Protein AF-A0A7S2IMH9-F1 (afdb_monomer_lite)

InterPro domains:
  IPR008963 Purple acid phosphatase-like, N-terminal [SSF49363] (13-71)
  IPR015914 Purple acid phosphatase, N-terminal [PF16656] (18-168)

Foldseek 3Di:
DDDDPVNVDDPDDAFAKDPWDWDDDPQFKIKIKIFHQYPPFFLKKWKDFPVCRVPIDIWGFDKWKDKDFCPPDVDPDPDPTPDPPADLVRVVVVQQCLVPCVVLVVDPVSPPPDPPPPPRDDAQDDQDPDPRRMDMHGIMRMTMDGRHDAQTKMWMDGGRDPDIDIDGHHD

Organism: NCBI:txid156173

Radius of gyration: 20.2 Å; chains: 1; bounding box: 48×33×59 Å

Sequence (171 aa):
RELGSDELGTTCGTGCSEQIHIALGAEDEMVVSFATHDDSVPATVTYWPESAPSQVIIANGTRDAYSQLMYYAHELVNPAMGVKRLSEEALTQLQNTSSWAAWMALFPYGRGSSYSARRKPRLGLGSYKNPAEIYNSPVICTVVLTRLTAGAIYSYTVAGSDATHSFTMPA

pLDDT: mean 71.39, std 22.86, range [27.14, 98.19]

Secondary structure (DSSP, 8-state):
-PPPTTSSS-SS-TT-EEEEEEEE-STT-EEEEEEES-TTS-SEEEEEETT-TT--EEEE-EEE--EEESSS--S-----TT---S-HHHHHHHH--TTT-GGGGGSTT---S-SS-----BTTB-EE-STT-EEEPPEEEEEEE-SPPTT-EEEEEETT----EEEE---

Structure (mmCIF, N/CA/C/O backbone):
data_AF-A0A7S2IMH9-F1
#
_entry.id   AF-A0A7S2IMH9-F1
#
loop_
_atom_site.group_PDB
_atom_site.id
_atom_site.type_symbol
_atom_site.label_atom_id
_atom_site.label_alt_id
_atom_site.label_comp_id
_atom_site.label_asym_id
_atom_site.label_entity_id
_atom_site.label_seq_id
_atom_site.pdbx_PDB_ins_code
_atom_site.Cartn_x
_atom_site.Cartn_y
_atom_site.Cartn_z
_atom_site.occupancy
_atom_site.B_iso_or_equiv
_atom_site.auth_seq_id
_atom_site.auth_comp_id
_atom_site.auth_asym_id
_atom_site.auth_atom_id
_atom_site.pdbx_PDB_model_num
ATOM 1 N N . ARG A 1 1 ? -8.845 21.185 -25.742 1.00 38.88 1 ARG A N 1
ATOM 2 C CA . ARG A 1 1 ? -8.230 21.662 -24.484 1.00 38.88 1 ARG A CA 1
ATOM 3 C C . ARG A 1 1 ? -7.324 20.531 -24.041 1.00 38.88 1 ARG A C 1
ATOM 5 O O . ARG A 1 1 ? -7.832 19.530 -23.562 1.00 38.88 1 ARG A O 1
ATOM 12 N N . GLU A 1 2 ? -6.053 20.609 -24.414 1.00 29.02 2 GLU A N 1
ATOM 13 C CA . GLU A 1 2 ? -5.054 19.599 -24.061 1.00 29.02 2 GLU A CA 1
ATOM 14 C C . GLU A 1 2 ? -4.762 19.752 -22.568 1.00 29.02 2 GLU A C 1
ATOM 16 O O . GLU A 1 2 ? -4.505 20.867 -22.112 1.00 29.02 2 GLU A O 1
ATOM 21 N N . LEU A 1 3 ? -4.918 18.667 -21.809 1.00 31.88 3 LEU A N 1
ATOM 22 C CA . LEU A 1 3 ? -4.550 18.627 -20.395 1.00 31.88 3 LEU A CA 1
ATOM 23 C C . LEU A 1 3 ? -3.028 18.784 -20.329 1.00 31.88 3 LEU A C 1
ATOM 25 O O . LEU A 1 3 ? -2.298 18.044 -20.994 1.00 31.88 3 LEU A O 1
ATOM 29 N N . GLY A 1 4 ? -2.559 19.799 -19.606 1.00 27.14 4 GLY A N 1
ATOM 30 C CA . GLY A 1 4 ? -1.132 20.072 -19.469 1.00 27.14 4 GLY A CA 1
ATOM 31 C C . GLY A 1 4 ? -0.441 18.927 -18.731 1.00 27.14 4 GLY A C 1
ATOM 32 O O . GLY A 1 4 ? -1.026 18.317 -17.842 1.00 27.14 4 GLY A O 1
ATOM 33 N N . SER A 1 5 ? 0.821 18.648 -19.055 1.00 41.19 5 SER A N 1
ATOM 34 C CA . SER A 1 5 ? 1.636 17.645 -18.349 1.00 41.19 5 SER A CA 1
ATOM 35 C C . SER A 1 5 ? 1.779 17.907 -16.843 1.00 41.19 5 SER A C 1
ATOM 37 O O . SER A 1 5 ? 2.130 16.992 -16.107 1.00 41.19 5 SER A O 1
ATOM 39 N N . ASP A 1 6 ? 1.476 19.128 -16.393 1.00 35.81 6 ASP A N 1
ATOM 40 C CA . ASP A 1 6 ? 1.428 19.510 -14.979 1.00 35.81 6 ASP A CA 1
ATOM 41 C C . ASP A 1 6 ? 0.124 19.089 -14.275 1.00 35.81 6 ASP A C 1
ATOM 43 O O . ASP A 1 6 ? 0.091 19.029 -13.052 1.00 35.81 6 ASP A O 1
ATOM 47 N N . GLU A 1 7 ? -0.942 18.742 -15.008 1.00 37.06 7 GLU A N 1
ATOM 48 C CA . GLU A 1 7 ? -2.204 18.243 -14.427 1.00 37.06 7 GLU A CA 1
ATOM 49 C C . GLU A 1 7 ? -2.189 16.723 -14.173 1.00 37.06 7 GLU A C 1
ATOM 51 O O . GLU A 1 7 ? -3.080 16.199 -13.510 1.00 37.06 7 GLU A O 1
ATOM 56 N N . LEU A 1 8 ? -1.165 16.016 -14.665 1.00 42.19 8 LEU A N 1
ATOM 57 C CA . LEU A 1 8 ? -0.898 14.595 -14.387 1.00 42.19 8 LEU A CA 1
ATOM 58 C C . LEU A 1 8 ? 0.363 14.398 -13.525 1.00 42.19 8 LEU A C 1
ATOM 60 O O . LEU A 1 8 ? 0.819 13.270 -13.339 1.00 42.19 8 LEU A O 1
ATOM 64 N N . GLY A 1 9 ? 0.953 15.494 -13.039 1.00 41.38 9 GLY A N 1
ATOM 65 C CA . GLY A 1 9 ? 2.136 15.478 -12.193 1.00 41.38 9 GLY A CA 1
ATOM 66 C C . GLY A 1 9 ? 1.778 15.132 -10.752 1.00 41.38 9 GLY A C 1
ATOM 67 O O . GLY A 1 9 ? 0.889 15.749 -10.172 1.00 41.38 9 GLY A O 1
ATOM 68 N N . THR A 1 10 ? 2.503 14.164 -10.190 1.00 48.28 10 THR A N 1
ATOM 69 C CA . THR A 1 10 ? 2.663 13.906 -8.749 1.00 48.28 10 THR A CA 1
ATOM 70 C C . THR A 1 10 ? 2.397 15.157 -7.917 1.00 48.28 10 THR A C 1
ATOM 72 O O . THR A 1 10 ? 3.167 16.119 -7.984 1.00 48.28 10 THR A O 1
ATOM 75 N N . THR A 1 11 ? 1.310 15.166 -7.146 1.00 52.19 11 THR A N 1
ATOM 76 C CA . THR A 1 11 ? 0.926 16.345 -6.348 1.00 52.19 11 THR A CA 1
ATOM 77 C C . THR A 1 11 ? 1.756 16.484 -5.080 1.00 52.19 11 THR A C 1
ATOM 79 O O . THR A 1 11 ? 1.752 17.544 -4.454 1.00 52.19 11 THR A O 1
ATOM 82 N N . CYS A 1 12 ? 2.523 15.459 -4.716 1.00 59.62 12 CYS A N 1
ATOM 83 C CA . CYS A 1 12 ? 3.421 15.516 -3.583 1.00 59.62 12 CYS A CA 1
ATOM 84 C C . CYS A 1 12 ? 4.806 14.955 -3.925 1.00 59.62 12 CYS A C 1
ATOM 86 O O . CYS A 1 12 ? 4.957 14.046 -4.738 1.00 59.62 12 CYS A O 1
ATOM 88 N N . GLY A 1 13 ? 5.839 15.598 -3.372 1.00 60.44 13 GLY A N 1
ATOM 89 C CA . GLY A 1 13 ? 7.241 15.348 -3.708 1.00 60.44 13 GLY A CA 1
ATOM 90 C C . GLY A 1 13 ? 7.789 14.009 -3.200 1.00 60.44 13 GLY A C 1
ATOM 91 O O . GLY A 1 13 ? 7.055 13.075 -2.892 1.00 60.44 13 GLY A O 1
ATOM 92 N N . THR A 1 14 ? 9.117 13.915 -3.104 1.00 64.56 14 THR A N 1
ATOM 93 C CA . THR A 1 14 ? 9.825 12.728 -2.597 1.00 64.56 14 THR A CA 1
ATOM 94 C C . THR A 1 14 ? 9.321 12.313 -1.210 1.00 64.56 14 THR A C 1
ATOM 96 O O . THR A 1 14 ? 9.101 13.171 -0.356 1.00 64.56 14 THR A O 1
ATOM 99 N N . GLY A 1 15 ? 9.171 11.007 -0.979 1.00 73.31 15 GLY A N 1
ATOM 100 C CA . GLY A 1 15 ? 8.696 10.444 0.288 1.00 73.31 15 GLY A CA 1
ATOM 101 C C . GLY A 1 15 ? 7.178 10.431 0.458 1.00 73.31 15 GLY A C 1
ATOM 102 O O . GLY A 1 15 ? 6.700 10.052 1.525 1.00 73.31 15 GLY A O 1
ATOM 103 N N . CYS A 1 16 ? 6.425 10.838 -0.566 1.00 84.50 16 CYS A N 1
ATOM 104 C CA . CYS A 1 16 ? 4.980 10.930 -0.477 1.00 84.50 16 CYS A CA 1
ATOM 105 C C . CYS A 1 16 ? 4.237 9.760 -1.142 1.00 84.50 16 CYS A C 1
ATOM 107 O O . CYS A 1 16 ? 4.709 9.169 -2.120 1.00 84.50 16 CYS A O 1
ATOM 109 N N . SER A 1 17 ? 3.062 9.454 -0.596 1.00 89.50 17 SER A N 1
ATOM 110 C CA . SER A 1 17 ? 2.107 8.474 -1.102 1.00 89.50 17 SER A CA 1
ATOM 111 C C . SER A 1 17 ? 0.849 9.147 -1.647 1.00 89.50 17 SER A C 1
ATOM 113 O O . SER A 1 17 ? 0.267 10.029 -1.020 1.00 89.50 17 SER A O 1
ATOM 115 N N . GLU A 1 18 ? 0.392 8.678 -2.801 1.00 89.12 18 GLU A N 1
ATOM 116 C CA . GLU A 1 18 ? -0.762 9.182 -3.541 1.00 89.12 18 GLU A CA 1
ATOM 117 C C . GLU A 1 18 ? -1.644 8.029 -4.055 1.00 89.12 18 GLU A C 1
ATOM 119 O O . GLU A 1 18 ? -1.371 6.853 -3.806 1.00 89.12 18 GLU A O 1
ATOM 124 N N . GLN A 1 19 ? -2.737 8.365 -4.755 1.00 89.56 19 GLN A N 1
ATOM 125 C CA . GLN A 1 19 ? -3.669 7.395 -5.359 1.00 89.56 19 GLN A CA 1
ATOM 126 C C . GLN A 1 19 ? -4.196 6.348 -4.357 1.00 89.56 19 GLN A C 1
ATOM 128 O O . GLN A 1 19 ? -4.360 5.169 -4.677 1.00 89.56 19 GLN A O 1
ATOM 133 N N . ILE A 1 20 ? -4.449 6.793 -3.124 1.00 93.69 20 ILE A N 1
ATOM 134 C CA . ILE A 1 20 ? -4.912 5.945 -2.025 1.00 93.69 20 ILE A CA 1
ATOM 135 C C . ILE A 1 20 ? -6.328 5.455 -2.335 1.00 93.69 20 ILE A C 1
ATOM 137 O O . ILE A 1 20 ? -7.232 6.253 -2.582 1.00 93.69 20 ILE A O 1
ATOM 141 N N . HIS A 1 21 ? -6.527 4.144 -2.294 1.00 93.25 21 HIS A N 1
ATOM 142 C CA . HIS A 1 21 ? -7.823 3.506 -2.485 1.00 93.25 21 HIS A CA 1
ATOM 143 C C . HIS A 1 21 ? -7.965 2.283 -1.583 1.00 93.25 21 HIS A C 1
ATOM 145 O O . HIS A 1 21 ? -6.982 1.725 -1.089 1.00 93.25 21 HIS A O 1
ATOM 151 N N . ILE A 1 22 ? -9.213 1.883 -1.362 1.00 96.12 22 ILE A N 1
ATOM 152 C CA . ILE A 1 22 ? -9.564 0.753 -0.509 1.00 96.12 22 ILE A CA 1
ATOM 153 C C . ILE A 1 22 ? -10.468 -0.221 -1.257 1.00 96.12 22 ILE A C 1
ATOM 155 O O . ILE A 1 22 ? -11.240 0.180 -2.130 1.00 96.12 22 ILE A O 1
ATOM 159 N N . ALA A 1 23 ? -10.379 -1.493 -0.899 1.00 96.12 23 ALA A N 1
ATOM 160 C CA . ALA A 1 23 ? -11.247 -2.547 -1.394 1.00 96.12 23 ALA A CA 1
ATOM 161 C C . ALA A 1 23 ? -11.503 -3.572 -0.288 1.00 96.12 23 ALA A C 1
ATOM 163 O O . ALA A 1 23 ? -10.636 -3.820 0.547 1.00 96.12 23 ALA A O 1
ATOM 164 N N . LEU A 1 24 ? -12.682 -4.191 -0.303 1.00 94.62 24 LEU A N 1
ATOM 165 C CA . LEU A 1 24 ? -12.981 -5.290 0.612 1.00 94.62 24 LEU A CA 1
ATOM 166 C C . LEU A 1 24 ? -12.072 -6.489 0.307 1.00 94.62 24 LEU A C 1
ATOM 168 O O . LEU A 1 24 ? -11.887 -6.841 -0.861 1.00 94.62 24 LEU A O 1
ATOM 172 N N . GLY A 1 25 ? -11.500 -7.079 1.358 1.00 92.50 25 GLY A N 1
ATOM 173 C CA . GLY A 1 25 ? -10.751 -8.333 1.296 1.00 92.50 25 GLY A CA 1
ATOM 174 C C . GLY A 1 25 ? -11.656 -9.530 1.593 1.00 92.50 25 GLY A C 1
ATOM 175 O O . GLY A 1 25 ? -12.766 -9.625 1.063 1.00 92.50 25 GLY A O 1
ATOM 176 N N . ALA A 1 2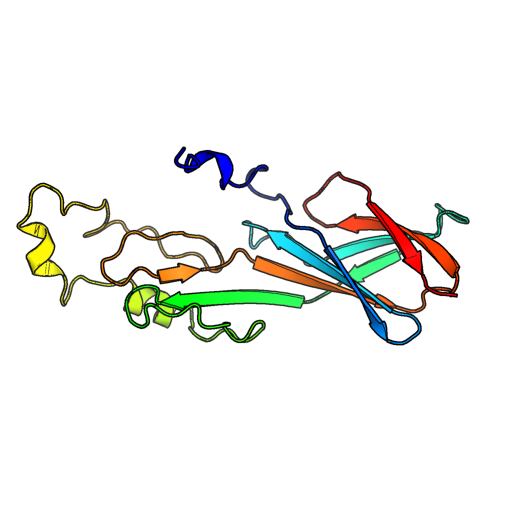6 ? -11.188 -10.446 2.443 1.00 90.69 26 ALA A N 1
ATOM 177 C CA . ALA A 1 26 ? -12.055 -11.432 3.085 1.00 90.69 26 ALA A CA 1
ATOM 178 C C . ALA A 1 26 ? -13.067 -10.783 4.062 1.00 90.69 26 ALA A C 1
ATOM 180 O O . ALA A 1 26 ? -13.120 -9.564 4.218 1.00 90.69 26 ALA A O 1
ATOM 181 N N . GLU A 1 27 ? -13.891 -11.613 4.710 1.00 88.06 27 GLU A N 1
ATOM 182 C CA . GLU A 1 27 ? -15.031 -11.205 5.554 1.00 88.06 27 GLU A CA 1
ATOM 183 C C . GLU A 1 27 ? -14.679 -10.160 6.632 1.00 88.06 27 GLU A C 1
ATOM 185 O O . GLU A 1 27 ? -15.473 -9.262 6.901 1.00 88.06 27 GLU A O 1
ATOM 190 N N . ASP A 1 28 ? -13.476 -10.225 7.202 1.00 94.56 28 ASP A N 1
ATOM 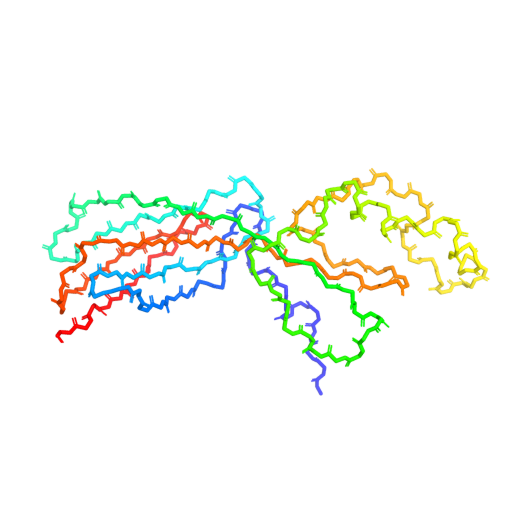191 C CA . ASP A 1 28 ? -12.972 -9.332 8.249 1.00 94.56 28 ASP A CA 1
ATOM 192 C C . ASP A 1 28 ? -11.765 -8.493 7.795 1.00 94.56 28 ASP A C 1
ATOM 194 O O . ASP A 1 28 ? -10.953 -8.058 8.624 1.00 94.56 28 ASP A O 1
ATOM 198 N N . GLU A 1 29 ? -11.636 -8.263 6.483 1.00 96.88 29 GLU A N 1
ATOM 199 C CA . GLU A 1 29 ? -10.469 -7.614 5.894 1.00 96.88 29 GLU A CA 1
ATOM 200 C C . GLU A 1 29 ? -10.791 -6.388 5.032 1.00 96.88 29 GLU A C 1
ATOM 202 O O . GLU A 1 29 ? -11.749 -6.342 4.256 1.00 96.88 29 GLU A O 1
ATOM 207 N N . MET A 1 30 ? -9.892 -5.408 5.103 1.00 97.62 30 MET A N 1
ATOM 208 C CA . MET A 1 30 ? -9.850 -4.260 4.202 1.00 97.62 30 MET A CA 1
ATOM 209 C C . MET A 1 30 ? -8.472 -4.191 3.553 1.00 97.62 30 MET A C 1
ATOM 211 O O . MET A 1 30 ? -7.449 -4.187 4.236 1.00 97.62 30 MET A O 1
ATOM 215 N N . VAL A 1 31 ? -8.436 -4.106 2.230 1.00 97.75 31 VAL A N 1
A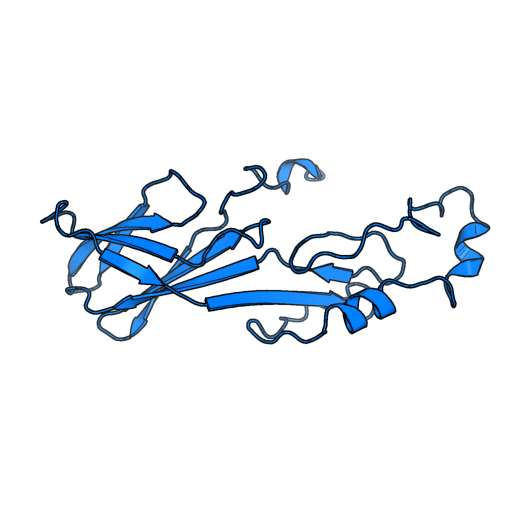TOM 216 C CA . VAL A 1 31 ? -7.208 -3.930 1.457 1.00 97.75 31 VAL A CA 1
ATOM 217 C C . VAL A 1 31 ? -7.026 -2.447 1.176 1.00 97.75 31 VAL A C 1
ATOM 219 O O . VAL A 1 31 ? -7.854 -1.829 0.511 1.00 97.75 31 VAL A O 1
ATOM 222 N N . VAL A 1 32 ? -5.928 -1.876 1.660 1.00 97.50 32 VAL A N 1
ATOM 223 C CA . VAL A 1 32 ? -5.527 -0.492 1.399 1.00 97.50 32 VAL A CA 1
ATOM 224 C C . VAL A 1 32 ? -4.384 -0.502 0.399 1.00 97.50 32 VAL A C 1
ATOM 226 O O . VAL A 1 32 ? -3.357 -1.145 0.620 1.00 97.50 32 VAL A O 1
ATOM 229 N N . SER A 1 33 ? -4.552 0.232 -0.694 1.00 96.56 33 SER A N 1
ATOM 230 C CA . SER A 1 33 ? -3.559 0.340 -1.757 1.00 96.56 33 SER A CA 1
ATOM 231 C C . SER A 1 33 ? -3.193 1.798 -2.000 1.00 96.56 33 SER A C 1
ATOM 233 O O . SER A 1 33 ? -4.058 2.673 -2.000 1.00 96.56 33 SER A O 1
ATOM 235 N N . PHE A 1 34 ? -1.906 2.070 -2.186 1.00 94.69 34 PHE A N 1
ATOM 236 C CA . PHE A 1 34 ? -1.383 3.413 -2.438 1.00 94.69 34 PHE A CA 1
ATOM 237 C C . PHE A 1 34 ? -0.124 3.354 -3.302 1.00 94.69 34 PHE A C 1
ATOM 239 O O . PHE A 1 34 ? 0.554 2.329 -3.356 1.00 94.69 34 PHE A O 1
ATOM 246 N N . ALA A 1 35 ? 0.180 4.447 -3.993 1.00 90.75 35 ALA A N 1
ATOM 247 C CA . ALA A 1 35 ? 1.312 4.554 -4.902 1.00 90.75 35 ALA A CA 1
ATOM 248 C C . ALA A 1 35 ? 2.337 5.557 -4.365 1.00 90.75 35 ALA A C 1
ATOM 250 O O . ALA A 1 35 ? 1.963 6.598 -3.835 1.00 90.75 35 ALA A O 1
ATOM 251 N N . THR A 1 36 ? 3.627 5.273 -4.516 1.00 88.44 36 THR A N 1
ATOM 252 C CA . THR A 1 36 ? 4.701 6.190 -4.126 1.00 88.44 36 THR A CA 1
ATOM 253 C C . THR A 1 36 ? 5.816 6.223 -5.161 1.00 88.44 36 THR A C 1
ATOM 255 O O . THR A 1 36 ? 6.186 5.211 -5.762 1.00 88.44 36 THR A O 1
ATOM 258 N N . HIS A 1 37 ? 6.371 7.418 -5.351 1.00 81.06 37 HIS A N 1
ATOM 259 C CA . HIS A 1 37 ? 7.562 7.652 -6.156 1.00 81.06 37 HIS A CA 1
ATOM 260 C C . HIS A 1 37 ? 8.862 7.586 -5.325 1.00 81.06 37 HIS A C 1
ATOM 262 O O . HIS A 1 37 ? 9.899 8.119 -5.723 1.00 81.06 37 HIS A O 1
ATOM 268 N N . ASP A 1 38 ? 8.832 6.941 -4.164 1.00 80.94 38 ASP A N 1
ATOM 269 C CA . ASP A 1 38 ? 10.000 6.758 -3.314 1.00 80.94 38 ASP A CA 1
ATOM 270 C C . ASP A 1 38 ? 10.056 5.316 -2.799 1.00 80.94 38 ASP A C 1
ATOM 272 O O . ASP A 1 38 ? 9.193 4.860 -2.051 1.00 80.94 38 ASP A O 1
ATOM 276 N N . ASP A 1 39 ? 11.089 4.578 -3.203 1.00 76.06 39 ASP A N 1
ATOM 277 C CA . ASP A 1 39 ? 11.285 3.175 -2.832 1.00 76.06 39 ASP A CA 1
ATOM 278 C C . ASP A 1 39 ? 11.689 2.979 -1.358 1.00 76.06 39 ASP A C 1
ATOM 280 O O . ASP A 1 39 ? 11.671 1.847 -0.851 1.00 76.06 39 ASP A O 1
ATOM 284 N N . SER A 1 40 ? 12.003 4.068 -0.650 1.00 84.31 40 SER A N 1
ATOM 285 C CA . SER A 1 40 ? 12.225 4.076 0.795 1.00 84.31 40 SER A CA 1
ATOM 286 C C . SER A 1 40 ? 10.929 4.111 1.609 1.00 84.31 40 SER A C 1
ATOM 288 O O . SER A 1 40 ? 10.948 3.720 2.779 1.00 84.31 40 SER A O 1
ATOM 290 N N . VAL A 1 41 ? 9.796 4.497 1.008 1.00 88.62 41 VAL A N 1
ATOM 291 C CA . VAL A 1 41 ? 8.498 4.493 1.693 1.00 88.62 41 VAL A CA 1
ATOM 292 C C . VAL A 1 41 ? 8.054 3.037 1.924 1.00 88.62 41 VAL A C 1
ATOM 294 O O . VAL A 1 41 ? 8.016 2.224 0.987 1.00 88.62 41 VAL A O 1
ATOM 297 N N . PRO A 1 42 ? 7.754 2.647 3.176 1.00 93.38 42 PRO A N 1
ATOM 298 C CA . PRO A 1 42 ? 7.316 1.291 3.476 1.00 93.38 42 PRO A CA 1
ATOM 299 C C . PRO A 1 42 ? 5.846 1.080 3.085 1.00 93.38 42 PRO A C 1
ATOM 301 O O . PRO A 1 42 ? 5.033 1.998 3.143 1.00 93.38 42 PRO A O 1
ATOM 304 N N . ALA A 1 43 ? 5.473 -0.158 2.746 1.00 95.38 43 ALA A N 1
ATOM 305 C CA . ALA A 1 43 ? 4.066 -0.542 2.618 1.00 95.38 43 ALA A CA 1
ATOM 306 C C . ALA A 1 43 ? 3.466 -0.757 4.012 1.00 95.38 43 ALA A C 1
ATOM 308 O O . ALA A 1 43 ? 3.319 -1.892 4.463 1.00 95.38 43 ALA A O 1
ATOM 309 N N . THR A 1 44 ? 3.170 0.337 4.710 1.00 97.56 44 THR A N 1
ATOM 310 C CA . THR A 1 44 ? 2.651 0.305 6.080 1.00 97.56 44 THR A CA 1
ATOM 311 C C . THR A 1 44 ? 1.405 1.173 6.202 1.00 97.56 44 THR A C 1
ATOM 313 O O . THR A 1 44 ? 1.360 2.288 5.679 1.00 97.56 44 THR A O 1
ATOM 316 N N . VAL A 1 45 ? 0.406 0.662 6.922 1.00 98.00 45 VAL A N 1
ATOM 317 C CA . VAL A 1 45 ? -0.814 1.387 7.292 1.00 98.00 45 VAL A CA 1
ATOM 318 C C . VAL A 1 45 ? -0.962 1.362 8.804 1.00 98.00 45 VAL A C 1
ATOM 320 O O . VAL A 1 45 ? -0.903 0.299 9.422 1.00 98.00 45 VAL A O 1
ATOM 323 N N . THR A 1 46 ? -1.172 2.536 9.388 1.00 97.88 46 THR A N 1
ATOM 324 C CA . THR A 1 46 ? -1.531 2.686 10.799 1.00 97.88 46 THR A CA 1
ATOM 325 C C . THR A 1 46 ? -3.029 2.935 10.875 1.00 97.88 46 THR A C 1
ATOM 327 O O . THR A 1 46 ? -3.517 3.838 10.205 1.00 97.88 46 THR A O 1
ATOM 330 N N . TYR A 1 47 ? -3.771 2.154 11.651 1.00 97.88 47 TYR A N 1
ATOM 331 C CA . TYR A 1 47 ? -5.229 2.250 11.724 1.00 97.88 47 TYR A CA 1
ATOM 332 C C . TYR A 1 47 ? -5.754 2.010 13.138 1.00 97.88 47 TYR A C 1
ATOM 334 O O . TYR A 1 47 ? -5.085 1.396 13.968 1.00 97.88 47 TYR A O 1
ATOM 342 N N . TRP A 1 48 ? -6.946 2.523 13.421 1.00 98.00 48 T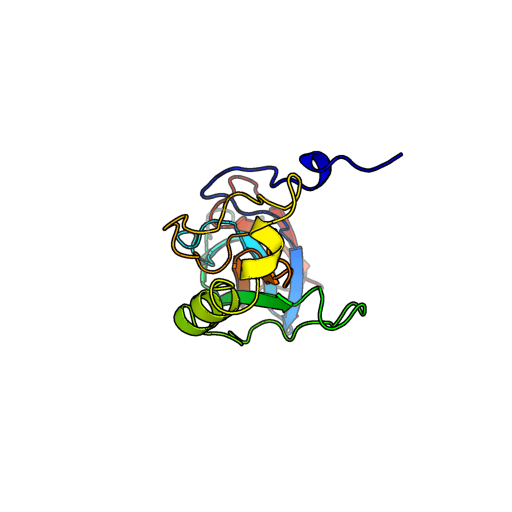RP A N 1
ATOM 343 C CA . TRP A 1 48 ? -7.617 2.385 14.712 1.00 98.00 48 TRP A CA 1
ATOM 344 C C . TRP A 1 48 ? -9.139 2.474 14.540 1.00 98.00 48 TRP A C 1
ATOM 346 O O . TRP A 1 48 ? -9.618 3.155 13.629 1.00 98.00 48 TRP A O 1
ATOM 356 N N . PRO A 1 49 ? -9.926 1.800 15.394 1.00 97.50 49 PRO A N 1
ATOM 357 C CA . PRO A 1 49 ? -11.369 1.997 15.426 1.00 97.50 49 PRO A CA 1
ATOM 358 C C . PRO A 1 49 ? -11.698 3.395 15.968 1.00 97.50 49 PRO A C 1
ATOM 360 O O . PRO A 1 49 ? -11.133 3.828 16.975 1.00 97.50 49 PRO A O 1
ATOM 363 N N . GLU A 1 50 ? -12.657 4.094 15.362 1.00 96.62 50 GLU A N 1
ATOM 364 C CA . GLU A 1 50 ? -13.064 5.431 15.834 1.00 96.62 50 GLU A CA 1
ATOM 365 C C . GLU A 1 50 ? -13.682 5.399 17.239 1.00 96.62 50 GLU A C 1
ATOM 367 O O . GLU A 1 50 ? -13.575 6.361 17.997 1.00 96.62 50 GLU A O 1
ATOM 372 N N . SER A 1 51 ? -14.272 4.265 17.625 1.00 96.31 51 SER A N 1
ATOM 373 C CA . SER A 1 51 ? -14.804 4.039 18.972 1.00 96.31 51 SER A CA 1
ATOM 374 C C . SER A 1 51 ? -13.719 3.865 20.042 1.00 96.31 51 SER A C 1
ATOM 376 O O . SER A 1 51 ? -14.006 4.039 21.227 1.00 96.31 51 SER A O 1
ATOM 378 N N . ALA A 1 52 ? -12.481 3.542 19.653 1.00 95.38 52 ALA A N 1
ATOM 379 C CA . ALA A 1 52 ? -11.347 3.417 20.564 1.00 95.38 52 ALA A CA 1
ATOM 380 C C . ALA A 1 52 ? -10.041 3.925 19.913 1.00 95.38 52 ALA A C 1
ATOM 382 O O . ALA A 1 52 ? -9.159 3.124 19.600 1.00 95.38 52 ALA A O 1
ATOM 383 N N . PRO A 1 53 ? -9.858 5.256 19.772 1.00 93.56 53 PRO A N 1
ATOM 384 C CA . PRO A 1 53 ? -8.703 5.840 19.076 1.00 93.56 53 PRO A CA 1
ATOM 385 C C . PRO A 1 53 ? -7.335 5.528 19.698 1.00 93.56 53 PRO A C 1
ATOM 387 O O . PRO A 1 53 ? -6.302 5.722 19.067 1.00 93.56 53 PRO A O 1
ATOM 390 N N . SER A 1 54 ? -7.306 5.048 20.943 1.00 94.00 54 SER A N 1
ATOM 391 C CA . SER A 1 54 ? -6.084 4.587 21.607 1.00 94.00 54 SER A CA 1
ATOM 392 C C . SER A 1 54 ? -5.618 3.201 21.145 1.00 94.00 54 SER A C 1
ATOM 394 O O . SER A 1 54 ? -4.475 2.830 21.409 1.00 94.00 54 SER A O 1
ATOM 396 N N . GLN A 1 55 ? -6.465 2.429 20.457 1.00 94.62 55 GLN A N 1
ATOM 397 C CA . GLN A 1 55 ? -6.141 1.104 19.924 1.00 94.62 55 GLN A CA 1
ATOM 398 C C . GLN A 1 55 ? -5.506 1.217 18.536 1.00 94.62 55 GLN A C 1
ATOM 400 O O . GLN A 1 55 ? -6.083 0.814 17.528 1.00 94.62 55 GLN A O 1
ATOM 405 N N . VAL A 1 56 ? -4.308 1.795 18.495 1.00 95.81 56 VAL A N 1
ATOM 406 C CA . VAL A 1 56 ? -3.547 1.979 17.257 1.00 95.81 56 VAL A CA 1
ATOM 407 C C . VAL A 1 56 ? -2.874 0.670 16.848 1.00 95.81 56 VAL A C 1
ATOM 409 O O . VAL A 1 56 ? -2.122 0.074 17.621 1.00 95.81 56 VAL A O 1
ATOM 412 N N . ILE A 1 57 ? -3.128 0.237 15.617 1.00 97.19 57 ILE A N 1
ATOM 413 C CA . ILE A 1 57 ? -2.604 -0.992 15.023 1.00 97.19 57 ILE A CA 1
ATOM 414 C C . ILE A 1 57 ? -1.794 -0.629 13.779 1.00 97.19 57 ILE A C 1
ATOM 416 O O . ILE A 1 57 ? -2.170 0.255 13.013 1.00 97.19 57 ILE A O 1
ATOM 420 N N . ILE A 1 58 ? -0.678 -1.324 13.567 1.00 97.50 58 ILE A N 1
ATOM 421 C CA . ILE A 1 58 ? 0.185 -1.144 12.398 1.00 97.50 58 ILE A CA 1
ATOM 422 C C . ILE A 1 58 ? 0.167 -2.434 11.578 1.00 97.50 58 ILE A C 1
ATOM 424 O O . ILE A 1 58 ? 0.519 -3.499 12.087 1.00 97.50 58 ILE A O 1
ATOM 428 N N . ALA A 1 59 ? -0.228 -2.332 10.312 1.00 97.62 59 ALA A N 1
ATOM 429 C CA . ALA A 1 59 ? -0.192 -3.418 9.341 1.00 97.62 59 ALA A CA 1
ATOM 430 C C . ALA A 1 59 ? 0.914 -3.178 8.310 1.00 97.62 59 ALA A C 1
ATOM 432 O O . ALA A 1 59 ? 1.117 -2.054 7.847 1.00 97.62 59 ALA A O 1
ATOM 433 N N . ASN A 1 60 ? 1.611 -4.251 7.939 1.00 97.62 60 ASN A N 1
ATOM 434 C CA . ASN A 1 60 ? 2.628 -4.245 6.892 1.00 97.62 60 ASN A CA 1
ATOM 435 C C . ASN A 1 60 ? 2.119 -5.018 5.680 1.00 97.62 60 ASN A C 1
ATOM 437 O O . ASN A 1 60 ? 1.406 -6.009 5.828 1.00 97.62 60 ASN A O 1
ATOM 441 N N . GLY A 1 61 ? 2.519 -4.581 4.495 1.00 94.81 61 GLY A N 1
ATOM 442 C CA . GLY A 1 61 ? 2.086 -5.165 3.238 1.00 94.81 61 GLY A CA 1
ATOM 443 C C . GLY A 1 61 ? 3.211 -5.388 2.240 1.00 94.81 61 GLY A C 1
ATOM 444 O O . GLY A 1 61 ? 4.396 -5.424 2.583 1.00 94.81 61 GLY A O 1
ATOM 445 N N . THR A 1 62 ? 2.817 -5.561 0.985 1.00 93.25 62 THR A N 1
ATOM 446 C CA . THR A 1 62 ? 3.715 -5.827 -0.137 1.00 93.25 62 THR A CA 1
ATOM 447 C C . THR A 1 62 ? 3.939 -4.578 -0.976 1.00 93.25 62 THR A C 1
ATOM 449 O O . THR A 1 62 ? 3.178 -3.611 -0.919 1.00 93.25 62 THR A O 1
ATOM 452 N N . ARG A 1 63 ? 5.036 -4.595 -1.735 1.00 88.25 63 ARG A N 1
ATOM 453 C CA . ARG A 1 63 ? 5.439 -3.521 -2.641 1.00 88.25 63 ARG A CA 1
ATOM 454 C C . ARG A 1 63 ? 5.768 -4.118 -3.987 1.00 88.25 63 ARG A C 1
ATOM 456 O O . ARG A 1 63 ? 6.680 -4.941 -4.077 1.00 88.25 63 ARG A O 1
ATOM 463 N N . ASP A 1 64 ? 5.092 -3.637 -5.011 1.00 84.94 64 ASP A N 1
ATOM 464 C CA . ASP A 1 64 ? 5.271 -4.092 -6.378 1.00 84.94 64 ASP A CA 1
ATOM 465 C C . ASP A 1 64 ? 5.298 -2.911 -7.341 1.00 84.94 64 ASP A C 1
ATOM 467 O O . ASP A 1 64 ? 4.846 -1.814 -7.039 1.00 84.94 64 ASP A O 1
ATOM 471 N N . ALA A 1 65 ? 5.864 -3.124 -8.519 1.00 81.56 65 ALA A N 1
ATOM 472 C CA . ALA A 1 65 ? 5.826 -2.165 -9.612 1.00 81.56 65 ALA A CA 1
ATOM 473 C C . ALA A 1 65 ? 5.695 -2.942 -10.919 1.00 81.56 65 ALA A C 1
ATOM 475 O O . ALA A 1 65 ? 6.103 -4.106 -11.001 1.00 81.56 65 ALA A O 1
ATOM 476 N N . TYR A 1 66 ? 5.145 -2.301 -11.942 1.00 70.12 66 TYR A N 1
ATOM 477 C CA . TYR A 1 66 ? 5.058 -2.880 -13.274 1.00 70.12 66 TYR A CA 1
ATOM 478 C C . TYR A 1 66 ? 5.729 -1.982 -14.311 1.00 70.12 66 TYR A C 1
ATOM 480 O O . TYR A 1 66 ? 5.904 -0.777 -14.123 1.00 70.12 66 TYR A O 1
ATOM 488 N N . SER A 1 67 ? 6.092 -2.602 -15.428 1.00 69.31 67 SER A N 1
ATOM 489 C CA . SER A 1 67 ? 6.694 -1.935 -16.576 1.00 69.31 67 SER A CA 1
ATOM 490 C C . SER A 1 67 ? 5.940 -2.322 -17.842 1.00 69.31 67 SER A C 1
ATOM 492 O O . SER A 1 67 ? 5.543 -3.481 -17.996 1.00 69.31 67 SER A O 1
ATOM 494 N N . GLN A 1 68 ? 5.772 -1.379 -18.764 1.00 65.06 68 GLN A N 1
ATOM 495 C CA . GLN A 1 68 ? 5.110 -1.592 -20.049 1.00 65.06 68 GLN A CA 1
ATOM 496 C C . GLN A 1 68 ? 5.902 -0.945 -21.187 1.00 65.06 68 GLN A C 1
ATOM 498 O O . GLN A 1 68 ? 6.396 0.171 -21.056 1.00 65.06 68 GLN A O 1
ATOM 503 N N . LEU A 1 69 ? 6.010 -1.652 -22.315 1.00 62.16 69 LEU A N 1
ATOM 504 C CA . LEU A 1 69 ? 6.522 -1.103 -23.572 1.00 62.16 69 LEU A CA 1
ATOM 505 C C . LEU A 1 69 ? 5.359 -0.437 -24.314 1.00 62.16 69 LEU A C 1
ATOM 507 O O . LEU A 1 69 ? 4.420 -1.127 -24.702 1.00 62.16 69 LEU A O 1
ATOM 511 N N . MET A 1 70 ? 5.411 0.877 -24.511 1.00 55.38 70 MET A N 1
ATOM 512 C CA . MET A 1 70 ? 4.327 1.643 -25.133 1.00 55.38 70 MET A CA 1
ATOM 513 C C . MET A 1 70 ? 4.354 1.574 -26.667 1.00 55.38 70 MET A C 1
ATOM 515 O O . MET A 1 70 ? 3.309 1.716 -27.292 1.00 55.38 70 MET A O 1
ATOM 519 N N . TYR A 1 71 ? 5.512 1.308 -27.289 1.00 47.81 71 TYR A N 1
ATOM 520 C CA . TYR A 1 71 ? 5.638 1.355 -28.755 1.00 47.81 71 TYR A CA 1
ATOM 521 C C . TYR A 1 71 ? 5.456 0.005 -29.472 1.00 47.81 71 TYR A C 1
ATOM 523 O O . TYR A 1 71 ? 5.258 -0.025 -30.682 1.00 47.81 71 TYR A O 1
ATOM 531 N N . TYR A 1 72 ? 5.524 -1.130 -28.764 1.00 43.81 72 TYR A N 1
ATOM 532 C CA . TYR A 1 72 ? 5.448 -2.451 -29.415 1.00 43.81 72 TYR A CA 1
ATOM 533 C C . TYR A 1 72 ? 4.018 -3.006 -29.531 1.00 43.81 72 TYR A C 1
ATOM 535 O O . TYR A 1 72 ? 3.776 -3.946 -30.282 1.00 43.81 72 TYR A O 1
ATOM 543 N N . ALA A 1 73 ? 3.060 -2.415 -28.817 1.00 41.53 73 ALA A N 1
ATOM 544 C CA . ALA A 1 73 ? 1.642 -2.718 -28.944 1.00 41.53 73 ALA A CA 1
ATOM 545 C C . ALA A 1 73 ? 0.852 -1.440 -28.642 1.00 41.53 73 ALA A C 1
ATOM 547 O O . ALA A 1 73 ? 0.829 -0.987 -27.503 1.00 41.53 73 ALA A O 1
ATOM 548 N N . HIS A 1 74 ? 0.193 -0.862 -29.650 1.00 38.25 74 HIS A N 1
ATOM 549 C CA . HIS A 1 74 ? -0.670 0.326 -29.513 1.00 38.25 74 HIS A CA 1
ATOM 550 C C . HIS A 1 74 ? -1.972 0.054 -28.733 1.00 38.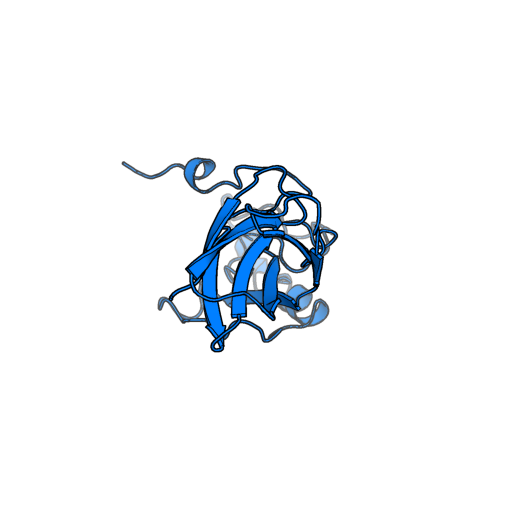25 74 HIS A C 1
ATOM 552 O O . HIS A 1 74 ? -2.908 0.851 -28.759 1.00 38.25 74 HIS A O 1
ATOM 558 N N . GLU A 1 75 ? -2.050 -1.088 -28.062 1.00 39.31 75 GLU A N 1
ATOM 559 C CA . GLU A 1 75 ? -3.198 -1.540 -27.300 1.00 39.31 75 GLU A CA 1
ATOM 560 C C . GLU A 1 75 ? -2.900 -1.325 -25.815 1.00 39.31 75 GLU A C 1
ATOM 562 O O . GLU A 1 75 ? -1.792 -1.588 -25.340 1.00 39.31 75 GLU A O 1
ATOM 567 N N . LEU A 1 76 ? -3.894 -0.840 -25.068 1.00 42.31 76 LEU A N 1
ATOM 568 C CA . LEU A 1 76 ? -3.852 -0.761 -23.609 1.00 42.31 76 LEU A CA 1
ATOM 569 C C . LEU A 1 76 ? -3.817 -2.188 -23.041 1.00 42.31 76 LEU A C 1
ATOM 571 O O . LEU A 1 76 ? -4.840 -2.763 -22.679 1.00 42.31 76 LEU A O 1
ATOM 575 N N . VAL A 1 77 ? -2.636 -2.799 -23.016 1.00 46.97 77 VAL A N 1
ATOM 576 C CA . VAL A 1 77 ? -2.428 -4.101 -22.387 1.00 46.97 77 VAL A CA 1
ATOM 577 C C . VAL A 1 77 ? -2.557 -3.905 -20.884 1.00 46.97 77 VAL A C 1
ATOM 579 O O . VAL A 1 77 ? -1.805 -3.120 -20.324 1.00 46.97 77 VAL A O 1
ATOM 582 N N . ASN A 1 78 ? -3.478 -4.625 -20.239 1.00 51.22 78 ASN A N 1
ATOM 583 C CA . ASN A 1 78 ? -3.552 -4.733 -18.782 1.00 51.22 78 ASN A CA 1
ATOM 584 C C . ASN A 1 78 ? -2.302 -5.492 -18.287 1.00 51.22 78 ASN A C 1
ATOM 586 O O . ASN A 1 78 ? -2.233 -6.716 -18.469 1.00 51.22 78 ASN A O 1
ATOM 590 N N . PRO A 1 79 ? -1.268 -4.814 -17.752 1.00 53.91 79 PRO A N 1
ATOM 591 C CA . PRO A 1 79 ? -0.073 -5.507 -17.312 1.00 53.91 79 PRO A CA 1
ATOM 592 C C . PRO A 1 79 ? -0.428 -6.332 -16.074 1.00 53.91 79 PRO A C 1
ATOM 594 O O . PRO A 1 79 ? -1.119 -5.859 -15.176 1.00 53.91 79 PRO A O 1
ATOM 597 N N . ALA A 1 80 ? 0.056 -7.573 -16.006 1.00 53.69 80 ALA A N 1
ATOM 598 C CA . ALA A 1 80 ? -0.092 -8.359 -14.787 1.00 53.69 80 ALA A CA 1
ATOM 599 C C . ALA A 1 80 ? 0.612 -7.624 -13.630 1.00 53.69 80 ALA A C 1
ATOM 601 O O . ALA A 1 80 ? 1.842 -7.536 -13.615 1.00 53.69 80 ALA A O 1
ATOM 602 N N . MET A 1 81 ? -0.169 -7.069 -12.698 1.00 47.66 81 MET A N 1
ATOM 603 C CA . MET A 1 81 ? 0.343 -6.425 -11.486 1.00 47.66 81 MET A CA 1
ATOM 604 C C . MET A 1 81 ? 0.962 -7.475 -10.549 1.00 47.66 81 MET A C 1
ATOM 606 O O . MET A 1 81 ? 0.538 -8.630 -10.546 1.00 47.66 81 MET A O 1
ATOM 610 N N . GLY A 1 82 ? 1.978 -7.093 -9.768 1.00 46.69 82 GLY A N 1
ATOM 611 C CA . GLY A 1 82 ? 2.600 -7.981 -8.770 1.00 46.69 82 GLY A CA 1
ATOM 612 C C . GLY A 1 82 ? 3.681 -8.934 -9.298 1.00 46.69 82 GLY A C 1
ATOM 613 O O . GLY A 1 82 ? 4.217 -9.742 -8.545 1.00 46.69 82 GLY A O 1
ATOM 614 N N . VAL A 1 83 ? 4.039 -8.859 -10.585 1.00 47.25 83 VAL A N 1
ATOM 615 C CA . VAL A 1 83 ? 5.156 -9.634 -11.144 1.00 47.25 83 VAL A CA 1
ATOM 616 C C . VAL A 1 83 ? 6.204 -8.675 -11.685 1.00 47.25 83 VAL A C 1
ATOM 618 O O . VAL A 1 83 ? 5.998 -8.032 -12.716 1.00 47.25 83 VAL A O 1
ATOM 621 N N . LYS A 1 84 ? 7.367 -8.627 -11.024 1.00 50.75 84 LYS A N 1
ATOM 622 C CA . LYS A 1 84 ? 8.577 -7.997 -11.569 1.00 50.75 84 LYS A CA 1
ATOM 623 C C . LYS A 1 84 ? 8.950 -8.714 -12.864 1.00 50.75 84 LYS A C 1
ATOM 625 O O . LYS A 1 84 ? 9.637 -9.731 -12.842 1.00 50.75 84 LYS A O 1
ATOM 630 N N . ARG A 1 85 ? 8.467 -8.224 -14.005 1.00 54.09 85 ARG A N 1
ATOM 631 C CA . ARG A 1 85 ? 8.744 -8.871 -15.296 1.00 54.09 85 ARG A CA 1
ATOM 632 C C . ARG A 1 85 ? 10.192 -8.688 -15.743 1.00 54.09 85 ARG A C 1
ATOM 634 O O . ARG A 1 85 ? 10.667 -9.480 -16.547 1.00 54.09 85 ARG A O 1
ATOM 641 N N . LEU A 1 86 ? 10.893 -7.673 -15.234 1.00 56.72 86 LEU A N 1
ATOM 642 C CA . LEU A 1 86 ? 12.251 -7.330 -15.649 1.00 56.72 86 LEU A CA 1
ATOM 643 C C . LEU A 1 86 ? 13.118 -7.016 -14.422 1.00 56.72 86 LEU A C 1
ATOM 645 O O . LEU A 1 86 ? 12.692 -6.275 -13.536 1.00 56.72 86 LEU A O 1
ATOM 649 N N . SER A 1 87 ? 14.327 -7.584 -14.367 1.00 59.91 87 SER A N 1
ATOM 650 C CA . SER A 1 87 ? 15.338 -7.189 -13.378 1.00 59.91 87 SER A CA 1
ATOM 651 C C . SER A 1 87 ? 15.853 -5.773 -13.662 1.00 59.91 87 SER A C 1
ATOM 653 O O . SER A 1 87 ? 15.659 -5.246 -14.761 1.00 59.91 87 SER A O 1
ATOM 655 N N . GLU A 1 88 ? 16.536 -5.150 -12.698 1.00 59.72 88 GLU A N 1
ATOM 656 C CA . GLU A 1 88 ? 17.171 -3.838 -12.897 1.00 59.72 88 GLU A CA 1
ATOM 657 C C . GLU A 1 88 ? 18.175 -3.877 -14.063 1.00 59.72 88 GLU A C 1
ATOM 659 O O . GLU A 1 88 ? 18.223 -2.958 -14.886 1.00 59.72 88 GLU A O 1
ATOM 664 N N . GLU A 1 89 ? 18.910 -4.983 -14.215 1.00 60.03 89 GLU A N 1
ATOM 665 C CA . GLU A 1 89 ? 19.802 -5.212 -15.352 1.00 60.03 89 GLU A CA 1
ATOM 666 C C . GLU A 1 89 ? 19.029 -5.316 -16.669 1.00 60.03 89 GLU A C 1
ATOM 668 O O . GLU A 1 89 ? 19.432 -4.710 -17.662 1.00 60.03 89 GLU A O 1
ATOM 673 N N . ALA A 1 90 ? 17.905 -6.040 -16.693 1.00 59.25 90 ALA A N 1
ATOM 674 C CA . ALA A 1 90 ? 17.080 -6.187 -17.890 1.00 59.25 90 ALA A CA 1
ATOM 675 C C . ALA A 1 90 ? 16.439 -4.853 -18.314 1.00 59.25 90 ALA A C 1
ATOM 677 O O . ALA A 1 90 ? 16.436 -4.519 -19.500 1.00 59.25 90 ALA A O 1
ATOM 678 N N . LEU A 1 91 ? 15.968 -4.053 -17.352 1.00 58.47 91 LEU A N 1
ATOM 679 C CA . LEU A 1 91 ? 15.485 -2.690 -17.589 1.00 58.47 91 LEU A CA 1
ATOM 680 C C . LEU A 1 91 ? 16.598 -1.790 -18.137 1.00 58.47 91 LEU A C 1
ATOM 682 O O . LEU A 1 91 ? 16.384 -1.070 -19.111 1.00 58.47 91 LEU A O 1
ATOM 686 N N . THR A 1 92 ? 17.801 -1.876 -17.567 1.00 59.59 92 THR A N 1
ATOM 687 C CA . THR A 1 92 ? 18.969 -1.109 -18.026 1.00 59.59 92 THR A CA 1
ATOM 688 C C . THR A 1 92 ? 19.354 -1.470 -19.461 1.00 59.59 92 THR A C 1
ATOM 690 O O . THR A 1 92 ? 19.654 -0.583 -20.259 1.00 59.59 92 THR A O 1
ATOM 693 N N . GLN A 1 93 ? 19.316 -2.757 -19.820 1.00 59.47 93 GLN A N 1
ATOM 694 C CA . GLN A 1 93 ? 19.607 -3.212 -21.183 1.00 59.47 93 GLN A CA 1
ATOM 695 C C . GLN A 1 93 ? 18.536 -2.770 -22.185 1.00 59.47 93 GLN A C 1
ATOM 697 O O . GLN A 1 93 ? 18.880 -2.298 -23.263 1.00 59.47 93 GLN A O 1
ATOM 702 N N . LEU A 1 94 ? 17.250 -2.841 -21.830 1.00 56.47 94 LEU A N 1
ATOM 703 C CA . LEU A 1 94 ? 16.159 -2.365 -22.694 1.00 56.47 94 LEU A CA 1
ATOM 704 C C . LEU A 1 94 ? 16.204 -0.849 -22.927 1.00 56.47 94 LEU A C 1
ATOM 706 O O . LEU A 1 94 ? 15.837 -0.361 -23.995 1.00 56.47 94 LEU A O 1
ATOM 710 N N . GLN A 1 95 ? 16.680 -0.090 -21.942 1.00 53.16 95 GLN A N 1
ATOM 711 C CA . GLN A 1 95 ? 16.873 1.353 -22.068 1.00 53.16 95 GLN A CA 1
ATOM 712 C C . GLN A 1 95 ? 18.161 1.733 -22.809 1.00 53.16 95 GLN A C 1
ATOM 714 O O . GLN A 1 95 ? 18.302 2.884 -23.232 1.00 53.16 95 GLN A O 1
ATOM 719 N N . ASN A 1 96 ? 19.087 0.789 -22.993 1.00 57.66 96 ASN A N 1
ATOM 720 C CA . ASN A 1 96 ? 20.314 1.002 -23.740 1.00 57.66 96 ASN A CA 1
ATOM 721 C C . ASN A 1 96 ? 20.049 0.924 -25.249 1.00 57.66 96 ASN A C 1
ATOM 723 O O . ASN A 1 96 ? 20.010 -0.145 -25.853 1.00 57.66 96 ASN A O 1
ATOM 727 N N . THR A 1 97 ? 19.915 2.085 -25.881 1.00 54.62 97 THR A N 1
ATOM 728 C CA . THR A 1 97 ? 19.670 2.187 -27.325 1.00 54.62 97 THR A CA 1
ATOM 729 C C . THR A 1 97 ? 20.922 2.431 -28.157 1.00 54.62 97 THR A C 1
ATOM 731 O O . THR A 1 97 ? 20.829 2.636 -29.369 1.00 54.62 97 THR A O 1
ATOM 734 N N . SER A 1 98 ? 22.102 2.382 -27.532 1.00 56.72 98 SER A N 1
ATOM 735 C CA . SER A 1 98 ? 23.382 2.692 -28.184 1.00 56.72 98 SER A CA 1
ATOM 736 C C . SER A 1 98 ? 23.692 1.804 -29.392 1.00 56.72 98 SER A C 1
ATOM 738 O O . SER A 1 98 ? 24.384 2.244 -30.306 1.00 56.72 98 SER A O 1
ATOM 740 N N . SER A 1 99 ? 23.159 0.580 -29.432 1.00 57.16 99 SER A N 1
ATOM 741 C CA . SER A 1 99 ? 23.404 -0.373 -30.518 1.00 57.16 99 SER A CA 1
ATOM 742 C C . SER A 1 99 ? 22.480 -0.215 -31.730 1.00 57.16 99 SER A C 1
ATOM 744 O O . SER A 1 99 ? 22.834 -0.694 -32.804 1.00 57.16 99 SER A O 1
ATOM 746 N N . TRP A 1 100 ? 21.320 0.443 -31.601 1.00 50.78 100 TRP A N 1
ATOM 747 C CA . TRP A 1 100 ? 20.294 0.453 -32.661 1.00 50.78 100 TRP A CA 1
ATOM 748 C C . TRP A 1 100 ? 19.638 1.817 -32.924 1.00 50.78 100 TRP A C 1
ATOM 750 O O . TRP A 1 100 ? 19.154 2.049 -34.030 1.00 50.78 100 TRP A O 1
ATOM 760 N N . ALA A 1 101 ? 19.667 2.759 -31.976 1.00 54.75 101 ALA A N 1
ATOM 761 C CA . ALA A 1 101 ? 19.160 4.125 -32.161 1.00 54.75 101 ALA A CA 1
ATOM 762 C C . ALA A 1 101 ? 20.261 5.138 -32.525 1.00 54.75 101 ALA A C 1
ATOM 764 O O . ALA A 1 101 ? 20.032 6.347 -32.485 1.00 54.75 101 ALA A O 1
ATOM 765 N N . ALA A 1 102 ? 21.450 4.665 -32.917 1.00 56.19 102 ALA A N 1
ATOM 766 C CA . ALA A 1 102 ? 22.572 5.510 -33.337 1.00 56.19 102 ALA A CA 1
ATOM 767 C C . ALA A 1 102 ? 22.203 6.473 -34.486 1.00 56.19 102 ALA A C 1
ATOM 769 O O . ALA A 1 102 ? 22.717 7.587 -34.557 1.00 56.19 102 ALA A O 1
ATOM 770 N N . TRP A 1 103 ? 21.263 6.080 -35.353 1.00 49.47 103 TRP A N 1
ATOM 771 C CA . TRP A 1 103 ? 20.784 6.894 -36.474 1.00 49.47 103 TRP A CA 1
ATOM 772 C C . TRP A 1 103 ? 19.925 8.094 -36.040 1.00 49.47 103 TRP A C 1
ATOM 774 O O . TRP A 1 103 ? 19.882 9.099 -36.745 1.00 49.47 103 TRP A O 1
ATOM 784 N N . MET A 1 104 ? 19.288 8.052 -34.864 1.00 51.16 104 MET A N 1
ATOM 785 C CA . MET A 1 104 ? 18.480 9.172 -34.362 1.00 51.16 104 MET A CA 1
ATOM 786 C C . MET A 1 104 ? 19.321 10.354 -33.868 1.00 51.16 104 MET A C 1
ATOM 788 O O . MET A 1 104 ? 18.817 11.473 -33.775 1.00 51.16 104 MET A O 1
ATOM 792 N N . ALA A 1 105 ? 20.625 10.150 -33.656 1.00 51.00 105 ALA A N 1
ATOM 793 C CA . ALA A 1 105 ? 21.580 11.225 -33.399 1.00 51.00 105 ALA A CA 1
ATOM 794 C C . ALA A 1 105 ? 21.811 12.147 -34.618 1.00 51.00 105 ALA A C 1
ATOM 796 O O . ALA A 1 105 ? 22.382 13.228 -34.455 1.00 51.00 105 ALA A O 1
ATOM 797 N N . LEU A 1 106 ? 21.375 11.739 -35.820 1.00 50.28 106 LEU A N 1
ATOM 798 C CA . LEU A 1 106 ? 21.508 12.504 -37.068 1.00 50.28 106 LEU A CA 1
ATOM 799 C C . LEU A 1 106 ? 20.420 13.575 -37.252 1.00 50.28 106 LEU A C 1
ATOM 801 O O . LEU A 1 106 ? 20.582 14.455 -38.094 1.00 50.28 106 LEU A O 1
ATOM 805 N N . PHE A 1 107 ? 19.332 13.542 -36.473 1.00 49.34 107 PHE A N 1
ATOM 806 C CA . PHE A 1 107 ? 18.242 14.514 -36.586 1.00 49.34 107 PHE A CA 1
ATOM 807 C C . PHE A 1 107 ? 18.338 15.600 -35.498 1.00 49.34 107 PHE A C 1
ATOM 809 O O . PHE A 1 107 ? 18.454 15.273 -34.315 1.00 49.34 107 PHE A O 1
ATOM 816 N N . PRO A 1 108 ? 18.229 16.900 -35.848 1.00 44.38 108 PRO A N 1
ATOM 817 C CA . PRO A 1 108 ? 18.400 18.011 -34.902 1.00 44.38 108 PRO A CA 1
ATOM 818 C C . PRO A 1 108 ? 17.319 18.081 -33.806 1.00 44.38 108 PRO A C 1
ATOM 820 O O . PRO A 1 108 ? 17.540 18.720 -32.782 1.00 44.38 108 PRO A O 1
ATOM 823 N N . TYR A 1 109 ? 16.194 17.376 -33.976 1.00 42.00 109 TYR A N 1
ATOM 824 C CA . TYR A 1 109 ? 15.118 17.233 -32.983 1.00 42.00 109 TYR A CA 1
ATOM 825 C C . TYR A 1 109 ? 15.181 15.909 -32.190 1.00 42.00 109 TYR A C 1
ATOM 827 O O . TYR A 1 109 ? 14.411 15.714 -31.254 1.00 42.00 109 TYR A O 1
ATOM 835 N N . GLY A 1 110 ? 16.102 15.004 -32.550 1.00 43.12 110 GLY A N 1
ATOM 836 C CA . GLY A 1 110 ? 16.266 13.661 -31.975 1.00 43.12 110 GLY A CA 1
ATOM 837 C C . GLY A 1 110 ? 17.248 13.584 -30.804 1.00 43.12 110 GLY A C 1
ATOM 838 O O . GLY A 1 110 ? 17.513 12.501 -30.287 1.00 43.12 110 GLY A O 1
ATOM 839 N N . ARG A 1 111 ? 17.782 14.722 -30.341 1.00 43.56 111 ARG A N 1
ATOM 840 C CA . ARG A 1 111 ? 18.558 14.792 -29.095 1.00 43.56 111 ARG A CA 1
ATOM 841 C C . ARG A 1 111 ? 17.623 14.862 -27.889 1.00 43.56 111 ARG A C 1
ATOM 843 O O . ARG A 1 111 ? 17.627 15.833 -27.137 1.00 43.56 111 ARG A O 1
ATOM 850 N N . GLY A 1 112 ? 16.844 13.800 -27.688 1.00 40.69 112 GLY A N 1
ATOM 851 C CA . GLY A 1 112 ? 16.430 13.441 -26.335 1.00 40.69 112 GLY A CA 1
ATOM 852 C C . GLY A 1 112 ? 17.698 13.301 -25.489 1.00 40.69 112 GLY A C 1
ATOM 853 O O . GLY A 1 112 ? 18.717 12.808 -25.971 1.00 40.69 112 GLY A O 1
ATOM 854 N N . SER A 1 113 ? 17.686 13.826 -24.273 1.00 43.47 113 SER A N 1
ATOM 855 C CA . SER A 1 113 ? 18.831 14.049 -23.383 1.00 43.47 113 SER A CA 1
ATOM 856 C C . SER A 1 113 ? 19.504 12.775 -22.836 1.00 43.47 113 SER A C 1
ATOM 858 O O . SER A 1 113 ? 19.870 12.705 -21.663 1.00 43.47 113 SER A O 1
ATOM 860 N N . SER A 1 114 ? 19.741 11.767 -23.674 1.00 46.38 114 SER A N 1
ATOM 861 C CA . SER A 1 114 ? 20.341 10.507 -23.252 1.00 46.38 114 SER A CA 1
ATOM 862 C C . SER A 1 114 ? 20.929 9.692 -24.406 1.00 46.38 114 SER A C 1
ATOM 864 O O . SER A 1 114 ? 20.416 8.651 -24.798 1.00 46.38 114 SER A O 1
ATOM 866 N N . TYR A 1 115 ? 22.100 10.120 -24.884 1.00 43.91 115 TYR A N 1
ATOM 867 C CA . TYR A 1 115 ? 23.052 9.200 -25.528 1.00 43.91 115 TYR A CA 1
ATOM 868 C C . TYR A 1 115 ? 24.205 8.783 -24.590 1.00 43.91 115 TYR A C 1
ATOM 870 O O . TYR A 1 115 ? 25.089 8.025 -24.966 1.00 43.91 115 TYR A O 1
ATOM 878 N N . SER A 1 116 ? 24.227 9.263 -23.343 1.00 41.28 116 SER A N 1
ATOM 879 C CA . SER A 1 116 ? 25.314 8.947 -22.398 1.00 41.28 116 SER A CA 1
ATOM 880 C C . SER A 1 116 ? 25.022 9.305 -20.938 1.00 41.28 116 SER A C 1
ATOM 882 O O . SER A 1 116 ? 25.923 9.239 -20.096 1.00 41.28 116 SER A O 1
ATOM 884 N N . ALA A 1 117 ? 23.792 9.708 -20.597 1.00 42.62 117 ALA A N 1
ATOM 885 C CA . ALA A 1 117 ? 23.486 10.113 -19.232 1.00 42.62 117 ALA A CA 1
ATOM 886 C C . ALA A 1 117 ? 23.519 8.884 -18.312 1.00 42.62 117 ALA A C 1
ATOM 888 O O . ALA A 1 117 ? 22.575 8.106 -18.253 1.00 42.62 117 ALA A O 1
ATOM 889 N N . ARG A 1 118 ? 24.627 8.749 -17.573 1.00 41.81 118 ARG A N 1
ATOM 890 C CA . ARG A 1 118 ? 24.926 7.793 -16.487 1.00 41.81 118 ARG A CA 1
ATOM 891 C C . ARG A 1 118 ? 23.909 7.782 -15.327 1.00 41.81 118 ARG A C 1
ATOM 893 O O . ARG A 1 118 ? 24.253 7.374 -14.219 1.00 41.81 118 ARG A O 1
ATOM 900 N N . ARG A 1 119 ? 22.685 8.279 -15.502 1.00 45.09 119 ARG A N 1
ATOM 901 C CA . ARG A 1 119 ? 21.652 8.132 -14.479 1.00 45.09 119 ARG A CA 1
ATOM 902 C C . ARG A 1 119 ? 21.140 6.704 -14.574 1.00 45.09 119 ARG A C 1
ATOM 904 O O . ARG A 1 119 ? 20.398 6.370 -15.488 1.00 45.09 119 ARG A O 1
ATOM 911 N N . LYS A 1 120 ? 21.629 5.868 -13.654 1.00 44.38 120 LYS A N 1
ATOM 912 C CA . LYS A 1 120 ? 21.141 4.505 -13.458 1.00 44.38 120 LYS A CA 1
ATOM 913 C C . LYS A 1 120 ? 19.610 4.547 -13.370 1.00 44.38 120 LYS A C 1
ATOM 915 O O . LYS A 1 120 ? 19.106 5.395 -12.622 1.00 44.38 120 LYS A O 1
ATOM 920 N N . PRO A 1 121 ? 18.885 3.700 -14.114 1.00 45.50 121 PRO A N 1
ATOM 921 C CA . PRO A 1 121 ? 17.460 3.545 -13.887 1.00 45.50 121 PRO A CA 1
ATOM 922 C C . PRO A 1 121 ? 17.220 3.179 -12.427 1.00 45.50 121 PRO A C 1
ATOM 924 O O . PRO A 1 121 ? 17.962 2.389 -11.852 1.00 45.50 121 PRO A O 1
ATOM 927 N N . ARG A 1 122 ? 16.204 3.790 -11.821 1.00 44.28 122 ARG A N 1
ATOM 928 C CA . ARG A 1 122 ? 15.708 3.395 -10.505 1.00 44.28 122 ARG A CA 1
ATOM 929 C C . ARG A 1 122 ? 14.374 2.699 -10.703 1.00 44.28 122 ARG A C 1
ATOM 931 O O . ARG A 1 122 ? 13.546 3.149 -11.495 1.00 44.28 122 ARG A O 1
ATOM 938 N N . LEU A 1 123 ? 14.198 1.577 -10.017 1.00 44.53 123 LEU A N 1
ATOM 939 C CA . LEU A 1 123 ? 12.955 0.820 -10.035 1.00 44.53 123 LEU A CA 1
ATOM 940 C C . LEU A 1 123 ? 11.789 1.720 -9.594 1.00 44.53 123 LEU A C 1
ATOM 942 O O . LEU A 1 123 ? 11.936 2.506 -8.664 1.00 44.53 123 LEU A O 1
ATOM 946 N N . GLY A 1 124 ? 10.646 1.617 -10.273 1.00 43.06 124 GLY A N 1
ATOM 947 C CA . GLY A 1 124 ? 9.433 2.352 -9.903 1.00 43.06 124 GLY A CA 1
ATOM 948 C C . GLY A 1 124 ? 9.447 3.852 -10.223 1.00 43.06 124 GLY A C 1
ATOM 949 O O . GLY A 1 124 ? 8.522 4.557 -9.838 1.00 43.06 124 GLY A O 1
ATOM 950 N N . LEU A 1 125 ? 10.485 4.365 -10.903 1.00 49.19 125 LEU A N 1
ATOM 951 C CA . LEU A 1 125 ? 10.652 5.797 -11.165 1.00 49.19 125 LEU A CA 1
ATOM 952 C C . LEU A 1 125 ? 11.090 6.075 -12.599 1.00 49.19 125 LEU A C 1
ATOM 954 O O . LEU A 1 125 ? 12.267 5.966 -12.944 1.00 49.19 125 LEU A O 1
ATOM 958 N N . GLY A 1 126 ? 10.141 6.514 -13.427 1.00 43.34 126 GLY A N 1
ATOM 959 C CA . GLY A 1 126 ? 10.455 7.250 -14.649 1.00 43.34 126 GLY A CA 1
ATOM 960 C C . GLY A 1 126 ? 9.448 7.071 -15.780 1.00 43.34 126 GLY A C 1
ATOM 961 O O . GLY A 1 126 ? 9.136 5.950 -16.173 1.00 43.34 126 GLY A O 1
ATOM 962 N N . SER A 1 127 ? 9.031 8.194 -16.369 1.00 43.41 127 SER A N 1
ATOM 963 C CA . SER A 1 127 ? 8.615 8.263 -17.770 1.00 43.41 127 SER A CA 1
ATOM 964 C C . SER A 1 127 ? 9.865 8.563 -18.603 1.00 43.41 127 SER A C 1
ATOM 966 O O . SER A 1 127 ? 10.605 9.508 -18.318 1.00 43.41 127 SER A O 1
ATOM 968 N N . TYR A 1 128 ? 10.185 7.718 -19.586 1.00 49.88 128 TYR A N 1
ATOM 969 C CA . TYR A 1 128 ? 11.434 7.857 -20.335 1.00 49.88 128 TYR A CA 1
ATOM 970 C C . TYR A 1 128 ? 11.189 7.962 -21.838 1.00 49.88 128 TYR A C 1
ATOM 972 O O . TYR A 1 128 ? 10.638 7.064 -22.471 1.00 49.88 128 TYR A O 1
ATOM 980 N N . LYS A 1 129 ? 11.657 9.077 -22.411 1.00 43.28 129 LYS A N 1
ATOM 981 C CA . LYS A 1 129 ? 11.551 9.443 -23.830 1.00 43.28 129 LYS A CA 1
ATOM 982 C C . LYS A 1 129 ? 12.642 8.744 -24.658 1.00 43.28 129 LYS A C 1
ATOM 984 O O . LYS A 1 129 ? 13.539 9.369 -25.215 1.00 43.28 129 LYS A O 1
ATOM 989 N N . ASN A 1 130 ? 12.599 7.418 -24.658 1.00 47.75 130 ASN A N 1
ATOM 990 C CA . ASN A 1 130 ? 13.370 6.535 -25.535 1.00 47.75 130 ASN A CA 1
ATOM 991 C C . ASN A 1 130 ? 12.494 6.181 -26.751 1.00 47.75 130 ASN A C 1
ATOM 993 O O . ASN A 1 130 ? 11.292 6.049 -26.549 1.00 47.75 130 ASN A O 1
ATOM 997 N N . PRO A 1 131 ? 13.025 5.982 -27.974 1.00 46.03 131 PRO A N 1
ATOM 998 C CA . PRO A 1 131 ? 12.264 5.374 -29.079 1.00 46.03 131 PRO A CA 1
ATOM 999 C C . PRO A 1 131 ? 11.482 4.095 -28.736 1.00 46.03 131 PRO A C 1
ATOM 1001 O O . PRO A 1 131 ? 10.548 3.761 -29.450 1.00 46.03 131 PRO A O 1
ATOM 1004 N N . ALA A 1 132 ? 11.860 3.363 -27.684 1.00 48.47 132 ALA A N 1
ATOM 1005 C CA . ALA A 1 132 ? 11.123 2.193 -27.200 1.00 48.47 132 ALA A CA 1
ATOM 1006 C C . ALA A 1 132 ? 9.927 2.521 -26.273 1.00 48.47 132 ALA A C 1
ATOM 1008 O O . ALA A 1 132 ? 9.170 1.611 -25.945 1.00 48.47 132 ALA A O 1
ATOM 1009 N N . GLU A 1 133 ? 9.792 3.780 -25.832 1.00 55.22 133 GLU A N 1
ATOM 1010 C CA . GLU A 1 133 ? 8.770 4.315 -24.914 1.00 55.22 133 GLU A CA 1
ATOM 1011 C C . GLU A 1 133 ? 8.405 3.340 -23.782 1.00 55.22 133 GLU A C 1
ATOM 1013 O O . GLU A 1 133 ? 7.379 2.673 -23.808 1.00 55.22 133 GLU A O 1
ATOM 1018 N N . ILE A 1 134 ? 9.280 3.211 -22.782 1.00 61.56 134 ILE A N 1
ATOM 1019 C CA . ILE A 1 134 ? 9.041 2.322 -21.636 1.00 61.56 134 ILE A CA 1
ATOM 1020 C C . ILE A 1 134 ? 8.379 3.123 -20.514 1.00 61.56 134 ILE A C 1
ATOM 1022 O O . ILE A 1 134 ? 8.950 4.107 -20.038 1.00 61.56 134 ILE A O 1
ATOM 1026 N N . TYR A 1 135 ? 7.212 2.670 -20.065 1.00 67.31 135 TYR A N 1
ATOM 1027 C CA . TYR A 1 135 ? 6.546 3.144 -18.858 1.00 67.31 135 TYR A CA 1
ATOM 1028 C C . TYR A 1 135 ? 6.921 2.260 -17.667 1.00 67.31 135 TYR A C 1
ATOM 1030 O O . TYR A 1 135 ? 6.890 1.034 -17.774 1.00 67.31 135 TYR A O 1
ATOM 1038 N N . ASN A 1 136 ? 7.239 2.879 -16.532 1.00 69.75 136 ASN A N 1
ATOM 1039 C CA . ASN A 1 136 ? 7.294 2.216 -15.233 1.00 69.75 136 ASN A CA 1
ATOM 1040 C C . ASN A 1 136 ? 6.269 2.870 -14.312 1.00 69.75 136 ASN A C 1
ATOM 1042 O O . ASN A 1 136 ? 6.223 4.099 -14.224 1.00 69.75 136 ASN A O 1
ATOM 1046 N N . SER A 1 137 ? 5.485 2.055 -13.614 1.00 73.06 137 SER A N 1
ATOM 1047 C CA . SER A 1 137 ? 4.580 2.552 -12.585 1.00 73.06 137 SER A CA 1
ATOM 1048 C C . SER A 1 137 ? 5.362 3.100 -11.387 1.00 73.06 137 SER A C 1
ATOM 1050 O O . SER A 1 137 ? 6.497 2.665 -11.166 1.00 73.06 137 SER A O 1
ATOM 1052 N N . PRO A 1 138 ? 4.748 3.963 -10.559 1.00 81.56 138 PRO A N 1
ATOM 1053 C CA . PRO A 1 138 ? 5.197 4.162 -9.184 1.00 81.56 138 PRO A CA 1
ATOM 1054 C C . PRO A 1 138 ? 5.245 2.821 -8.432 1.00 81.56 138 PRO A C 1
ATOM 1056 O O . PRO A 1 138 ? 4.677 1.816 -8.883 1.00 81.56 138 PRO A O 1
ATOM 1059 N N . VAL A 1 139 ? 5.895 2.796 -7.269 1.00 84.56 139 VAL A N 1
ATOM 1060 C CA . VAL A 1 139 ? 5.813 1.645 -6.363 1.00 84.56 139 VAL A CA 1
ATOM 1061 C C . VAL A 1 139 ? 4.397 1.583 -5.803 1.00 84.56 139 VAL A C 1
ATOM 1063 O O . VAL A 1 139 ? 3.931 2.523 -5.168 1.00 84.56 139 VAL A O 1
ATOM 1066 N N . ILE A 1 140 ? 3.715 0.473 -6.051 1.00 90.12 140 ILE A N 1
ATOM 1067 C CA . ILE A 1 140 ? 2.376 0.173 -5.560 1.00 90.12 140 ILE A CA 1
ATOM 1068 C C . ILE A 1 140 ? 2.529 -0.606 -4.259 1.00 90.12 140 ILE A C 1
ATOM 1070 O O . ILE A 1 140 ? 3.058 -1.719 -4.233 1.00 90.12 140 ILE A O 1
ATOM 1074 N N . CYS A 1 141 ? 2.062 -0.011 -3.174 1.00 93.44 141 CYS A N 1
ATOM 1075 C CA . CYS A 1 141 ? 1.993 -0.609 -1.855 1.00 93.44 141 CYS A CA 1
ATOM 1076 C C . CYS A 1 141 ? 0.594 -1.186 -1.643 1.00 93.44 141 CYS A C 1
ATOM 1078 O O . CYS A 1 141 ? -0.395 -0.489 -1.856 1.00 93.44 141 CYS A O 1
ATOM 1080 N N . THR A 1 142 ? 0.502 -2.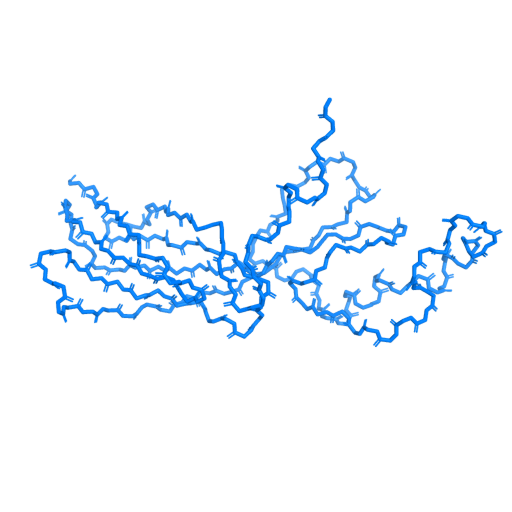442 -1.209 1.00 95.88 142 THR A N 1
ATOM 1081 C CA . THR A 1 142 ? -0.769 -3.113 -0.887 1.00 95.88 142 THR A CA 1
ATOM 1082 C C . THR A 1 142 ? -0.700 -3.658 0.529 1.00 95.88 142 THR A C 1
ATOM 1084 O O . THR A 1 142 ? 0.172 -4.469 0.831 1.00 95.88 142 THR A O 1
ATOM 1087 N N . VAL A 1 143 ? -1.606 -3.227 1.404 1.00 97.75 143 VAL A N 1
ATOM 1088 C CA . VAL A 1 143 ? -1.645 -3.611 2.820 1.00 97.75 143 VAL A CA 1
ATOM 1089 C C . VAL A 1 143 ? -3.010 -4.198 3.153 1.00 97.75 143 VAL A C 1
ATOM 1091 O O . VAL A 1 143 ? -4.034 -3.580 2.876 1.00 97.75 143 VAL A O 1
ATOM 1094 N N . VAL A 1 144 ? -3.023 -5.381 3.766 1.00 97.69 144 VAL A N 1
ATOM 1095 C CA . VAL A 1 144 ? -4.251 -6.035 4.236 1.00 97.69 144 VAL A CA 1
ATOM 1096 C C . VAL A 1 144 ? -4.426 -5.743 5.723 1.00 97.69 144 VAL A C 1
ATOM 1098 O O . VAL A 1 144 ? -3.566 -6.077 6.540 1.00 97.69 144 VAL A O 1
ATOM 1101 N N . LEU A 1 145 ? -5.532 -5.095 6.070 1.00 97.81 145 LEU A N 1
ATOM 1102 C CA . LEU A 1 145 ? -5.991 -4.894 7.439 1.00 97.81 145 LEU A CA 1
ATOM 1103 C C . LEU A 1 145 ? -6.908 -6.063 7.790 1.00 97.81 145 LEU A C 1
ATOM 1105 O O . LEU A 1 145 ? -7.821 -6.348 7.027 1.00 97.81 145 LEU A O 1
ATOM 1109 N N . THR A 1 146 ? -6.672 -6.730 8.914 1.00 96.38 146 THR A N 1
ATOM 1110 C CA . THR A 1 146 ? -7.367 -7.975 9.296 1.00 96.38 146 THR A CA 1
ATOM 1111 C C . THR A 1 146 ? -8.073 -7.823 10.636 1.00 96.38 146 THR A C 1
ATOM 1113 O O . THR A 1 146 ? -7.670 -6.966 11.428 1.00 96.38 146 THR A O 1
ATOM 1116 N N . ARG A 1 147 ? -8.994 -8.738 10.970 1.00 94.25 147 ARG A N 1
ATOM 1117 C CA . ARG A 1 147 ? -9.718 -8.758 12.255 1.00 94.25 147 ARG A CA 1
ATOM 1118 C C . ARG A 1 147 ? -10.534 -7.488 12.478 1.00 94.25 147 ARG A C 1
ATOM 1120 O O . ARG A 1 147 ? -10.576 -6.950 13.587 1.00 94.25 147 ARG A O 1
ATOM 1127 N N . LEU A 1 148 ? -11.141 -6.989 11.409 1.00 96.44 148 LEU A N 1
ATOM 1128 C CA . LEU A 1 148 ? -11.991 -5.813 11.449 1.00 96.44 148 LEU A CA 1
ATOM 1129 C C . LEU A 1 148 ? -13.411 -6.207 11.855 1.00 96.44 148 LEU A C 1
ATOM 1131 O O . LEU A 1 148 ? -13.965 -7.196 11.381 1.00 96.44 148 LEU A O 1
ATOM 1135 N N . THR A 1 149 ? -14.008 -5.421 12.742 1.00 96.44 149 THR A N 1
ATOM 1136 C CA . THR A 1 149 ? -15.364 -5.667 13.229 1.00 96.44 149 THR A CA 1
ATOM 1137 C C . THR A 1 149 ? -16.381 -5.198 12.192 1.00 96.44 149 THR A C 1
ATOM 1139 O O . THR A 1 149 ? -16.334 -4.045 11.757 1.00 96.44 149 THR A O 1
ATOM 1142 N N . ALA A 1 150 ? -17.330 -6.066 11.836 1.00 96.12 150 ALA A N 1
ATOM 1143 C CA . ALA A 1 150 ? -18.454 -5.729 10.964 1.00 96.12 150 ALA A CA 1
ATOM 1144 C C . ALA A 1 150 ? -19.219 -4.491 11.472 1.00 96.12 150 ALA A C 1
ATOM 1146 O O . ALA A 1 150 ? -19.427 -4.316 12.676 1.00 96.12 150 ALA A O 1
ATOM 1147 N N . GLY A 1 151 ? -19.599 -3.601 10.554 1.00 95.19 151 GLY A N 1
ATOM 1148 C CA . GLY A 1 151 ? -20.293 -2.344 10.851 1.00 95.19 151 GLY A CA 1
ATOM 1149 C C . GLY A 1 151 ? -19.468 -1.278 11.589 1.00 95.19 151 GLY A C 1
ATOM 1150 O O . GLY A 1 151 ? -19.983 -0.185 11.833 1.00 95.19 151 GLY A O 1
ATOM 1151 N N . ALA A 1 152 ? -18.213 -1.549 11.961 1.00 96.81 152 ALA A N 1
ATOM 1152 C CA . ALA A 1 152 ? -17.369 -0.573 12.644 1.00 96.81 152 ALA A CA 1
ATOM 1153 C C . ALA A 1 152 ? -16.710 0.408 11.662 1.00 96.81 152 ALA A C 1
ATOM 1155 O O . ALA A 1 152 ? -16.423 0.080 10.507 1.00 96.81 152 ALA A O 1
ATOM 1156 N N . ILE A 1 153 ? -16.443 1.620 12.154 1.00 97.88 153 ILE A N 1
ATOM 1157 C CA . ILE A 1 153 ? -15.711 2.660 11.427 1.00 97.88 153 ILE A CA 1
ATOM 1158 C C . ILE A 1 153 ? -14.263 2.664 11.911 1.00 97.88 153 ILE A C 1
ATOM 1160 O O . ILE A 1 153 ? -13.997 2.699 13.117 1.00 97.88 153 ILE A O 1
ATOM 1164 N N . TYR A 1 154 ? -13.337 2.644 10.961 1.00 98.12 154 TYR A N 1
ATOM 1165 C CA . TYR A 1 154 ? -11.906 2.714 11.208 1.00 98.12 154 TYR A CA 1
ATOM 1166 C C . TYR A 1 154 ? -11.331 3.963 10.556 1.00 98.12 154 TYR A C 1
ATOM 1168 O O . TYR A 1 154 ? -11.649 4.272 9.408 1.00 98.12 154 TYR A O 1
ATOM 1176 N N . SER A 1 155 ? -10.447 4.647 11.274 1.00 98.19 155 SER A N 1
ATOM 1177 C CA . SER A 1 155 ? -9.571 5.664 10.699 1.00 98.19 155 SER A CA 1
ATOM 1178 C C . SER A 1 155 ? -8.199 5.056 10.414 1.00 98.19 155 SER A C 1
ATOM 1180 O O . SER A 1 155 ? -7.765 4.131 11.106 1.00 98.19 155 SER A O 1
ATOM 1182 N N . TYR A 1 156 ? -7.504 5.570 9.404 1.00 97.75 156 TYR A N 1
ATOM 1183 C CA . TYR A 1 156 ? -6.176 5.100 9.037 1.00 97.75 156 TYR A CA 1
ATOM 1184 C C . TYR A 1 156 ? -5.313 6.181 8.381 1.00 97.75 156 TYR A C 1
ATOM 1186 O O . TYR A 1 156 ? -5.813 7.130 7.775 1.00 97.75 156 TYR A O 1
ATOM 1194 N N . THR A 1 157 ? -3.999 5.998 8.470 1.00 97.00 157 THR A N 1
ATOM 1195 C CA . THR A 1 157 ? -2.972 6.740 7.735 1.00 97.00 157 THR A CA 1
ATOM 1196 C C . THR A 1 157 ? -2.065 5.761 7.000 1.00 97.00 157 THR A C 1
ATOM 1198 O O . THR A 1 157 ? -1.806 4.645 7.464 1.00 97.00 157 THR A O 1
ATOM 1201 N N . VAL A 1 158 ? -1.581 6.167 5.830 1.00 96.75 158 VAL A N 1
ATOM 1202 C CA . VAL A 1 158 ? -0.614 5.389 5.046 1.00 96.75 158 VAL A CA 1
ATOM 1203 C C . VAL A 1 158 ? 0.776 5.992 5.213 1.00 96.75 158 VAL A C 1
ATOM 1205 O O . VAL A 1 158 ? 0.919 7.203 5.377 1.00 96.75 158 VAL A O 1
ATOM 1208 N N . ALA A 1 159 ? 1.817 5.166 5.159 1.00 94.12 159 ALA A N 1
ATOM 1209 C CA . ALA A 1 159 ? 3.185 5.671 5.152 1.00 94.12 159 ALA A CA 1
ATOM 1210 C C . ALA A 1 159 ? 3.398 6.654 3.989 1.00 94.12 159 ALA A C 1
ATOM 1212 O O . ALA A 1 159 ? 2.921 6.415 2.881 1.00 94.12 159 ALA A O 1
ATOM 1213 N N . GLY A 1 160 ? 4.109 7.755 4.237 1.00 88.75 160 GLY A N 1
ATOM 1214 C CA . GLY A 1 160 ? 4.305 8.812 3.240 1.00 88.75 160 GLY A CA 1
ATOM 1215 C C . GLY A 1 160 ? 3.088 9.724 3.031 1.00 88.75 160 GLY A C 1
ATOM 1216 O O . GLY A 1 160 ? 3.063 10.481 2.070 1.00 88.75 160 GLY A O 1
ATOM 1217 N N . SER A 1 161 ? 2.070 9.676 3.894 1.00 89.56 161 SER A N 1
ATOM 1218 C CA . SER A 1 161 ? 0.959 10.633 3.877 1.00 89.56 161 SER A CA 1
ATOM 1219 C C . SER A 1 161 ? 0.596 11.073 5.291 1.00 89.56 161 SER A C 1
ATOM 1221 O O . SER A 1 161 ? 0.439 10.244 6.185 1.00 89.56 161 SER A O 1
ATOM 1223 N N . ASP A 1 162 ? 0.404 12.379 5.473 1.00 84.25 162 ASP A N 1
ATOM 1224 C CA . ASP A 1 162 ? -0.129 12.952 6.716 1.00 84.25 162 ASP A CA 1
ATOM 1225 C C . ASP A 1 162 ? -1.669 12.955 6.738 1.00 84.25 162 ASP A C 1
ATOM 1227 O O . ASP A 1 162 ? -2.293 13.289 7.748 1.00 84.25 162 ASP A O 1
ATOM 1231 N N . ALA A 1 163 ? -2.309 12.596 5.620 1.00 89.56 163 ALA A N 1
ATOM 1232 C CA . ALA A 1 163 ? -3.758 12.556 5.527 1.00 89.56 163 ALA A CA 1
ATOM 1233 C C . ALA A 1 163 ? -4.319 11.366 6.315 1.00 89.56 163 ALA A C 1
ATOM 1235 O O . ALA A 1 163 ? -3.916 10.216 6.131 1.00 89.56 163 ALA A O 1
ATOM 1236 N N . THR A 1 164 ? -5.290 11.660 7.179 1.00 94.62 164 THR A N 1
ATOM 1237 C CA . THR A 1 164 ? -6.108 10.637 7.834 1.00 94.62 164 THR A CA 1
ATOM 1238 C C . THR A 1 164 ? -7.347 10.377 6.992 1.00 94.62 164 THR A C 1
ATOM 1240 O O . THR A 1 164 ? -8.057 11.304 6.601 1.00 94.62 164 THR A O 1
ATOM 1243 N N . HIS A 1 165 ? -7.605 9.105 6.733 1.00 95.56 165 HIS A N 1
ATOM 1244 C CA . HIS A 1 165 ? -8.755 8.612 5.992 1.00 95.56 165 HIS A CA 1
ATOM 1245 C C . HIS A 1 165 ? -9.626 7.756 6.909 1.00 95.56 165 HIS A C 1
ATOM 1247 O O . HIS A 1 165 ? -9.169 7.313 7.963 1.00 95.56 165 HIS A O 1
ATOM 1253 N N . SER A 1 166 ? -10.867 7.490 6.511 1.00 96.88 166 SER A N 1
ATOM 1254 C CA . SER A 1 166 ? -11.735 6.562 7.229 1.00 96.88 166 SER A CA 1
ATOM 1255 C C . SER A 1 166 ? -12.529 5.675 6.280 1.00 96.88 166 SER A C 1
ATOM 1257 O O . SER A 1 166 ? -12.767 6.020 5.121 1.00 96.88 166 SER A O 1
ATOM 1259 N N . PHE A 1 167 ? -12.909 4.501 6.773 1.00 96.62 167 PHE A N 1
ATOM 1260 C CA . PHE A 1 167 ? -13.786 3.567 6.082 1.00 96.62 167 PHE A CA 1
ATOM 1261 C C . PHE A 1 167 ? -14.727 2.886 7.073 1.00 96.62 167 PHE A C 1
ATOM 1263 O O . PHE A 1 167 ? -14.467 2.828 8.274 1.00 96.62 167 PHE A O 1
ATOM 1270 N N . THR A 1 168 ? -15.833 2.358 6.560 1.00 97.06 168 THR A N 1
ATOM 1271 C CA . THR A 1 168 ? -16.810 1.591 7.339 1.00 97.06 168 THR A CA 1
ATOM 1272 C C . THR A 1 168 ? -16.826 0.157 6.836 1.00 97.06 168 THR A C 1
ATOM 1274 O O . THR A 1 168 ? -16.942 -0.066 5.630 1.00 97.06 168 THR A O 1
ATOM 1277 N N . MET A 1 169 ? -16.703 -0.808 7.746 1.00 96.94 169 MET A N 1
ATOM 1278 C CA . MET A 1 169 ? -16.877 -2.217 7.404 1.00 96.94 169 MET A CA 1
ATOM 1279 C C . MET A 1 169 ? -18.350 -2.515 7.099 1.00 96.94 169 MET A C 1
ATOM 1281 O O . MET A 1 169 ? -19.226 -1.985 7.787 1.00 96.94 169 MET A O 1
ATOM 1285 N N . PRO A 1 170 ? -18.649 -3.382 6.117 1.00 93.06 170 PRO A N 1
ATOM 1286 C CA . PRO A 1 170 ? -19.994 -3.915 5.925 1.00 93.06 170 PRO A CA 1
ATOM 1287 C C . PRO A 1 170 ? -20.521 -4.582 7.204 1.00 93.06 170 PRO A C 1
ATOM 1289 O O . PRO A 1 170 ? -19.733 -5.067 8.020 1.00 93.06 170 PRO A O 1
ATOM 1292 N N . ALA A 1 171 ? -21.841 -4.559 7.386 1.00 86.50 171 ALA A N 1
ATOM 1293 C CA . ALA A 1 171 ? -22.538 -5.178 8.515 1.00 86.50 171 ALA A CA 1
ATOM 1294 C C . ALA A 1 171 ? -23.084 -6.563 8.154 1.00 86.50 171 ALA A C 1
ATOM 1296 O O . ALA A 1 171 ? -23.442 -6.753 6.967 1.00 86.50 171 ALA A O 1
#